Protein AF-A0A3M3A591-F1 (afdb_monomer)

Mean predicted aligned error: 10.1 Å

Solvent-accessible surface area (backbone atoms only — not comparable to full-atom values): 7336 Å² total; per-residue (Å²): 138,68,65,64,71,54,52,57,60,56,56,65,72,71,43,68,66,64,55,62,65,53,72,50,90,55,48,75,85,50,45,46,78,44,70,44,94,90,50,79,33,34,32,36,21,35,67,87,77,71,44,57,25,31,33,38,55,85,84,52,76,47,75,31,85,80,16,76,31,61,36,46,45,40,50,51,50,53,51,45,33,77,74,68,38,45,66,41,80,87,84,77,55,73,68,55,53,51,47,49,40,51,29,33,61,74,69,66,52,82,64,43,51,76,49,65,70,56,44,53,56,46,74,74,106

InterPro domains:
  IPR040677 Large polyvalent protein-associated domain 7 [PF18821] (32-122)

Secondary structure (DSSP, 8-state):
--SHHHHHHHHTTS-HHHHHHTTS---GGGEEEEE-SSSS-EEEEETTT--EEEEE-SS-EEE-GGG-SHHHHHHHHHHHHHHH-SEE---S-HHHHHHHHHHHHHHT---EESSHHHHHHHHT-

pLDDT: mean 78.48, std 14.73, range [45.12, 91.81]

Nearest PDB structures (foldseek):
  8uu6-assembly1_Q  TM=2.695E-01  e=4.586E-01  Listeria innocua
  3eaf-assembly1_A  TM=5.579E-01  e=4.705E+00  Aeropyrum pernix
  8h50-assembly2_C-2  TM=5.877E-01  e=4.705E+00  unclassified
  6vlc-assembly2_D  TM=4.616E-01  e=3.683E+00  Neisseria meningitidis Z2491

Radius of gyration: 16.04 Å; Cα contacts (8 Å, |Δi|>4): 155; chains: 1; bounding box: 45×29×40 Å

Structure (mmCIF, N/CA/C/O backbone):
data_AF-A0A3M3A591-F1
#
_entry.id   AF-A0A3M3A591-F1
#
loop_
_atom_site.group_PDB
_atom_site.id
_atom_site.type_symbol
_atom_site.label_atom_id
_atom_site.label_alt_id
_atom_site.label_comp_id
_atom_site.label_asym_id
_atom_site.label_entity_id
_atom_site.label_seq_id
_atom_site.pdbx_PDB_ins_code
_atom_site.Cartn_x
_atom_site.Cartn_y
_atom_site.Cartn_z
_atom_site.occupancy
_atom_site.B_iso_or_equiv
_atom_site.auth_seq_id
_atom_site.auth_comp_id
_atom_site.auth_asym_id
_atom_site.auth_atom_id
_atom_site.pdbx_PDB_model_num
ATOM 1 N N . ASP A 1 1 ? 25.524 14.867 -28.041 1.00 56.28 1 ASP A N 1
ATOM 2 C CA . ASP A 1 1 ? 24.495 13.791 -27.981 1.00 56.28 1 ASP A CA 1
ATOM 3 C C . ASP A 1 1 ? 24.430 12.917 -26.709 1.00 56.28 1 ASP A C 1
ATOM 5 O O . ASP A 1 1 ? 24.288 11.696 -26.797 1.00 56.28 1 ASP A O 1
ATOM 9 N N . ARG A 1 2 ? 24.436 13.486 -25.489 1.00 50.12 2 ARG A N 1
ATOM 10 C CA . ARG A 1 2 ? 24.084 12.733 -24.250 1.00 50.12 2 ARG A CA 1
ATOM 11 C C . ARG A 1 2 ? 22.778 13.182 -23.596 1.00 50.12 2 ARG A C 1
ATOM 13 O O . ARG A 1 2 ? 22.132 12.377 -22.938 1.00 50.12 2 ARG A O 1
ATOM 20 N N . VAL A 1 3 ? 22.364 14.425 -23.830 1.00 55.72 3 VAL A N 1
ATOM 21 C CA . VAL A 1 3 ? 21.197 15.032 -23.169 1.00 55.72 3 VAL A CA 1
ATOM 22 C C . VAL A 1 3 ? 19.870 14.535 -23.768 1.00 55.72 3 VAL A C 1
ATOM 24 O O . VAL A 1 3 ? 18.941 14.243 -23.021 1.00 55.72 3 VAL A O 1
ATOM 27 N N . LYS A 1 4 ? 19.809 14.294 -25.090 1.00 49.47 4 LYS A N 1
ATOM 28 C CA . LYS A 1 4 ? 18.614 13.743 -25.768 1.00 49.47 4 LYS A CA 1
ATOM 29 C C . LYS A 1 4 ? 18.169 12.379 -25.214 1.00 49.47 4 LYS A C 1
ATOM 31 O O . LYS A 1 4 ? 16.992 12.183 -24.953 1.00 49.47 4 LYS A O 1
ATOM 36 N N . ARG A 1 5 ? 19.109 11.474 -24.904 1.00 54.91 5 ARG A N 1
ATOM 37 C CA . ARG A 1 5 ? 18.797 10.135 -24.351 1.00 54.91 5 ARG A CA 1
ATOM 38 C C . ARG A 1 5 ? 18.257 10.147 -22.917 1.00 54.91 5 ARG A C 1
ATOM 40 O O . ARG A 1 5 ? 17.661 9.161 -22.484 1.00 54.91 5 ARG A O 1
ATOM 47 N N . VAL A 1 6 ? 18.509 11.211 -22.156 1.00 55.12 6 VAL A N 1
ATOM 48 C CA . VAL A 1 6 ? 17.947 11.363 -20.805 1.00 55.12 6 VAL A CA 1
ATOM 49 C C . VAL A 1 6 ? 16.527 11.918 -20.906 1.00 55.12 6 VAL A C 1
ATOM 51 O O . VAL A 1 6 ? 15.630 11.384 -20.261 1.00 55.12 6 VAL A O 1
ATOM 54 N N . LEU A 1 7 ? 16.307 12.897 -21.788 1.00 51.53 7 LEU A N 1
ATOM 55 C CA . LEU A 1 7 ? 14.988 13.479 -22.052 1.00 51.53 7 LEU A CA 1
ATOM 56 C C . LEU A 1 7 ? 14.002 12.462 -22.652 1.00 51.53 7 LEU A C 1
ATOM 58 O O . LEU A 1 7 ? 12.873 12.376 -22.175 1.00 51.53 7 LEU A O 1
ATOM 62 N N . ASP A 1 8 ? 14.439 11.599 -23.574 1.00 51.19 8 ASP A N 1
ATOM 63 C CA . ASP A 1 8 ? 13.584 10.539 -24.141 1.00 51.19 8 ASP A CA 1
ATOM 64 C C . ASP A 1 8 ? 13.134 9.499 -23.099 1.00 51.19 8 ASP A C 1
ATOM 66 O O . ASP A 1 8 ? 12.055 8.910 -23.213 1.00 51.19 8 ASP A O 1
ATOM 70 N N . ARG A 1 9 ? 13.931 9.277 -22.041 1.00 49.97 9 ARG A N 1
ATOM 71 C CA . ARG A 1 9 ? 13.554 8.380 -20.934 1.00 49.97 9 ARG A CA 1
ATOM 72 C C . ARG A 1 9 ? 12.518 9.001 -19.998 1.00 49.97 9 ARG A C 1
ATOM 74 O O . ARG A 1 9 ? 11.712 8.263 -19.437 1.00 49.97 9 ARG A O 1
ATOM 81 N N . PHE A 1 10 ? 12.521 10.325 -19.857 1.00 47.56 10 PHE A N 1
ATOM 82 C CA . PHE A 1 10 ? 11.504 11.057 -19.101 1.00 47.56 10 PHE A CA 1
ATOM 83 C C . PHE A 1 10 ? 10.209 11.250 -19.903 1.00 47.56 10 PHE A C 1
ATOM 85 O O . PHE A 1 10 ? 9.126 11.153 -19.334 1.00 47.56 10 PHE A O 1
ATOM 92 N N . ALA A 1 11 ? 10.289 11.431 -21.224 1.00 45.69 11 ALA A N 1
ATOM 93 C CA . ALA A 1 11 ? 9.107 11.562 -22.080 1.00 45.69 11 ALA A CA 1
ATOM 94 C C . ALA A 1 11 ? 8.266 10.269 -22.128 1.00 45.69 11 ALA A C 1
ATOM 96 O O . ALA A 1 11 ? 7.042 10.324 -22.053 1.00 45.69 11 ALA A O 1
ATOM 97 N N . LYS A 1 12 ? 8.904 9.088 -22.109 1.00 45.12 12 LYS A N 1
ATOM 98 C CA . LYS A 1 12 ? 8.209 7.786 -21.992 1.00 45.12 12 LYS A CA 1
ATOM 99 C C . LYS A 1 12 ? 7.568 7.518 -20.622 1.00 45.12 12 LYS A C 1
ATOM 101 O O . LYS A 1 12 ? 6.879 6.514 -20.450 1.00 45.12 12 LYS A O 1
ATOM 106 N N . GLN A 1 13 ? 7.796 8.376 -19.625 1.00 47.09 13 GLN A N 1
ATOM 107 C CA . GLN A 1 13 ? 7.152 8.262 -18.313 1.00 47.09 13 GLN A CA 1
ATOM 108 C C . GLN A 1 13 ? 5.736 8.856 -18.287 1.00 47.09 13 GLN A C 1
ATOM 110 O O . GLN A 1 13 ? 4.984 8.570 -17.355 1.00 47.09 13 GLN A O 1
ATOM 115 N N . ILE A 1 14 ? 5.358 9.626 -19.311 1.00 49.75 14 ILE A N 1
ATOM 116 C CA . ILE A 1 14 ? 4.041 10.255 -19.455 1.00 49.75 14 ILE A CA 1
ATOM 117 C C . ILE A 1 14 ? 3.395 9.731 -20.742 1.00 49.75 14 ILE A C 1
ATOM 119 O O . ILE A 1 14 ? 3.008 10.486 -21.623 1.00 49.75 14 ILE A O 1
ATOM 123 N N . ASP A 1 15 ? 3.338 8.408 -20.876 1.00 45.25 15 ASP A N 1
ATOM 124 C CA . ASP A 1 15 ? 2.611 7.774 -21.971 1.00 45.25 15 ASP A CA 1
ATOM 125 C C . ASP A 1 15 ? 1.147 7.534 -21.534 1.00 45.25 15 ASP A C 1
ATOM 127 O O . ASP A 1 15 ? 0.919 6.777 -20.575 1.00 45.25 15 ASP A O 1
ATOM 131 N N . PRO A 1 16 ? 0.151 8.196 -22.156 1.00 49.59 16 PRO A N 1
ATOM 132 C CA . PRO A 1 16 ? -1.266 8.020 -21.836 1.00 49.59 16 PRO A CA 1
ATOM 133 C C . PRO A 1 16 ? -1.788 6.626 -22.216 1.00 49.59 16 PRO A C 1
ATOM 135 O O . PRO A 1 16 ? -2.727 6.147 -21.584 1.00 49.59 16 PRO A O 1
ATOM 138 N N . VAL A 1 17 ? -1.139 5.916 -23.148 1.00 48.09 17 VAL A N 1
ATOM 139 C CA . VAL A 1 17 ? -1.471 4.512 -23.464 1.00 48.09 17 VAL A CA 1
ATOM 140 C C . VAL A 1 17 ? -1.137 3.607 -22.281 1.00 48.09 17 VAL A C 1
ATOM 142 O O . VAL A 1 17 ? -1.945 2.783 -21.860 1.00 48.09 17 VAL A O 1
ATOM 145 N N . ALA A 1 18 ? 0.005 3.849 -21.634 1.00 49.16 18 ALA A N 1
ATOM 146 C CA . ALA A 1 18 ? 0.347 3.141 -20.411 1.00 49.16 18 ALA A CA 1
ATOM 147 C C . ALA A 1 18 ? -0.610 3.487 -19.254 1.00 49.16 18 ALA A C 1
ATOM 149 O O . ALA A 1 18 ? -0.661 2.734 -18.291 1.00 49.16 18 ALA A O 1
ATOM 150 N N . ALA A 1 19 ? -1.348 4.604 -19.305 1.00 46.38 19 ALA A N 1
ATOM 151 C CA . ALA A 1 19 ? -2.384 4.929 -18.323 1.00 46.38 19 ALA A CA 1
ATOM 152 C C . ALA A 1 19 ? -3.701 4.180 -18.566 1.00 46.38 19 ALA A C 1
ATOM 154 O O . ALA A 1 19 ? -4.353 3.826 -17.588 1.00 46.38 19 ALA A O 1
ATOM 155 N N . SER A 1 20 ? -4.067 3.886 -19.819 1.00 48.03 20 SER A N 1
ATOM 156 C CA . SER A 1 20 ? -5.262 3.079 -20.104 1.00 48.03 20 SER A CA 1
ATOM 157 C C . SER A 1 20 ? -5.020 1.579 -19.895 1.00 48.03 20 SER A C 1
ATOM 159 O O . SER A 1 20 ? -5.900 0.891 -19.389 1.00 48.03 20 SER A O 1
ATOM 161 N N . GLU A 1 21 ? -3.805 1.070 -20.144 1.00 48.53 21 GLU A N 1
ATOM 162 C CA . GLU A 1 21 ? -3.446 -0.320 -19.803 1.00 48.53 21 GLU A CA 1
ATOM 163 C C . GLU A 1 21 ? -3.373 -0.579 -18.288 1.00 48.53 21 GLU A C 1
ATOM 165 O O . GLU A 1 21 ? -3.524 -1.713 -17.837 1.00 48.53 21 GLU A O 1
ATOM 170 N N . ARG A 1 22 ? -3.172 0.476 -17.490 1.00 52.19 22 ARG A N 1
ATOM 171 C CA . ARG A 1 22 ? -3.082 0.440 -16.018 1.00 52.19 22 ARG A CA 1
ATOM 172 C C . ARG A 1 22 ? -4.416 0.148 -15.318 1.00 52.19 22 ARG A C 1
ATOM 174 O O . ARG A 1 22 ? -4.396 -0.239 -14.152 1.00 52.19 22 ARG A O 1
ATOM 181 N N . ALA A 1 23 ? -5.545 0.340 -16.001 1.00 51.22 23 ALA A N 1
ATOM 182 C CA . ALA A 1 23 ? -6.894 0.116 -15.472 1.00 51.22 23 ALA A CA 1
ATOM 183 C C . ALA A 1 23 ? -7.446 -1.291 -15.777 1.00 51.22 23 ALA A C 1
ATOM 185 O O . ALA A 1 23 ? -8.649 -1.513 -15.686 1.00 51.22 23 ALA A O 1
ATOM 186 N 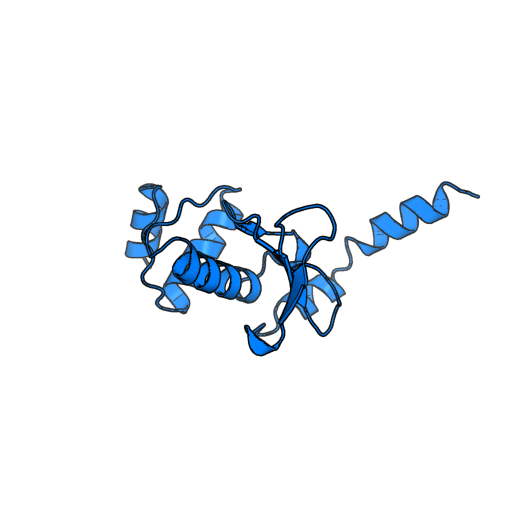N . ARG A 1 24 ? -6.587 -2.242 -16.168 1.00 61.38 24 ARG A N 1
ATOM 187 C CA . ARG A 1 24 ? -6.965 -3.661 -16.218 1.00 61.38 24 ARG A CA 1
ATOM 188 C C . ARG A 1 24 ? -7.186 -4.175 -14.789 1.00 61.38 24 ARG A C 1
ATOM 190 O O . ARG A 1 24 ? -6.527 -3.699 -13.862 1.00 61.38 24 ARG A O 1
ATOM 197 N N 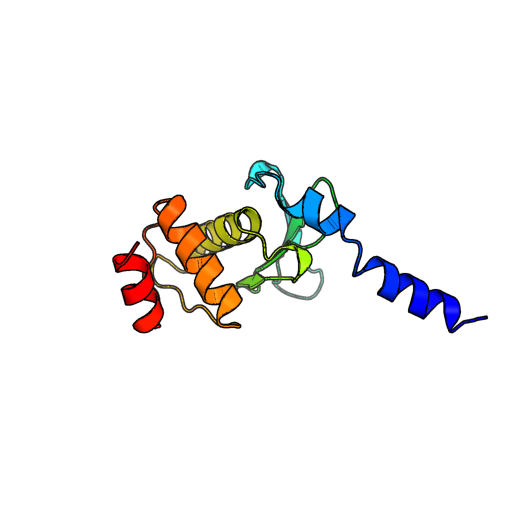. ASP A 1 25 ? -8.076 -5.152 -14.624 1.00 61.84 25 ASP A N 1
ATOM 198 C CA . ASP A 1 25 ? -8.320 -5.854 -13.357 1.00 61.84 25 ASP A CA 1
ATOM 199 C C . ASP A 1 25 ? -7.058 -6.628 -12.927 1.00 61.84 25 ASP A C 1
ATOM 201 O O . ASP A 1 25 ? -6.908 -7.819 -13.188 1.00 61.84 25 ASP A O 1
ATOM 205 N N . LEU A 1 26 ? -6.094 -5.928 -12.321 1.00 65.75 26 LEU A N 1
ATOM 206 C CA . LEU A 1 26 ? -4.872 -6.518 -11.777 1.00 65.75 26 LEU A CA 1
ATOM 207 C C . LEU A 1 26 ? -5.223 -7.340 -10.537 1.00 65.75 26 LEU A C 1
ATOM 209 O O . LEU A 1 26 ? -5.679 -6.802 -9.528 1.00 65.75 26 LEU A O 1
ATOM 213 N N . SER A 1 27 ? -4.959 -8.643 -10.595 1.00 67.19 27 SER A N 1
ATOM 214 C CA . SER A 1 27 ? -5.130 -9.546 -9.460 1.00 67.19 27 SER A CA 1
ATOM 215 C C . SER A 1 27 ? -3.781 -9.926 -8.846 1.00 67.19 27 SER A C 1
ATOM 217 O O . SER A 1 27 ? -2.729 -9.817 -9.477 1.00 67.19 27 SER A O 1
ATOM 219 N N . ALA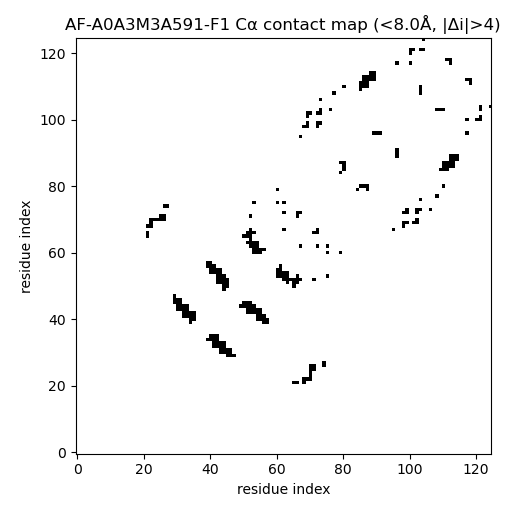 A 1 28 ? -3.790 -10.459 -7.620 1.00 67.69 28 ALA A N 1
ATOM 220 C CA . ALA A 1 28 ? -2.577 -10.970 -6.976 1.00 67.69 28 ALA A CA 1
ATOM 221 C C . ALA A 1 28 ? -1.851 -12.053 -7.808 1.00 67.69 28 ALA A C 1
ATOM 223 O O . ALA A 1 28 ? -0.639 -12.217 -7.683 1.00 67.69 28 ALA A O 1
ATOM 224 N N . LYS A 1 29 ? -2.565 -12.766 -8.694 1.00 75.69 29 LYS A N 1
ATOM 225 C CA . LYS A 1 29 ? -1.991 -13.792 -9.583 1.00 75.69 29 LYS A CA 1
ATOM 226 C C . LYS A 1 29 ? -1.130 -13.196 -10.695 1.00 75.69 29 LYS A C 1
ATOM 228 O O . LYS A 1 29 ? -0.236 -13.883 -11.194 1.00 75.69 29 LYS A O 1
ATOM 233 N N . ASP A 1 30 ? -1.363 -11.938 -11.049 1.00 80.12 30 ASP A N 1
ATOM 234 C CA . ASP A 1 30 ? -0.639 -11.216 -12.100 1.00 80.12 30 ASP A CA 1
ATOM 235 C C . ASP A 1 30 ? 0.626 -10.542 -11.570 1.00 80.12 30 ASP A C 1
ATOM 237 O O . ASP A 1 30 ? 1.394 -9.949 -12.325 1.00 80.12 30 ASP A O 1
ATOM 241 N N . LEU A 1 31 ? 0.881 -10.674 -10.268 1.00 83.88 31 LEU A N 1
ATOM 242 C CA . LEU A 1 31 ? 2.042 -10.112 -9.608 1.00 83.88 31 LEU A CA 1
ATOM 243 C C . LEU A 1 31 ? 3.072 -11.191 -9.307 1.00 83.88 31 LEU A C 1
ATOM 245 O O . LEU A 1 31 ? 2.755 -12.358 -9.063 1.00 83.88 31 LEU A O 1
ATOM 249 N N . TYR A 1 32 ? 4.333 -10.789 -9.306 1.00 88.06 32 TYR A N 1
ATOM 250 C CA . TYR A 1 32 ? 5.416 -11.597 -8.778 1.00 88.06 32 TYR A CA 1
ATOM 251 C C . TYR A 1 32 ? 6.301 -10.754 -7.864 1.00 88.06 32 TYR A C 1
ATOM 253 O O . TYR A 1 32 ? 6.353 -9.524 -7.960 1.00 88.06 32 TYR A O 1
ATOM 261 N N . THR A 1 33 ? 6.978 -11.423 -6.936 1.00 89.69 33 THR A N 1
ATOM 262 C CA . THR A 1 33 ? 7.811 -10.757 -5.941 1.00 89.69 33 THR A CA 1
ATOM 263 C C . THR A 1 33 ? 9.281 -10.832 -6.319 1.00 89.69 33 THR A C 1
ATOM 265 O O . THR A 1 33 ? 9.785 -11.852 -6.790 1.00 89.69 33 THR A O 1
ATOM 268 N N . ARG A 1 34 ? 10.006 -9.739 -6.083 1.00 90.88 34 ARG A N 1
ATOM 269 C CA . ARG A 1 34 ? 11.463 -9.696 -6.189 1.00 90.88 34 ARG A CA 1
ATOM 270 C C . ARG A 1 34 ? 12.050 -9.104 -4.921 1.00 90.88 34 ARG A C 1
ATOM 272 O O . ARG A 1 34 ? 11.863 -7.922 -4.635 1.00 90.88 34 ARG A O 1
ATOM 279 N N . LYS A 1 35 ? 12.799 -9.913 -4.174 1.00 88.69 35 LYS A N 1
ATOM 280 C CA . LYS A 1 35 ? 13.527 -9.439 -2.996 1.00 88.69 35 LYS A CA 1
ATOM 281 C C . LYS A 1 35 ? 14.737 -8.606 -3.425 1.00 88.69 35 LYS A C 1
ATOM 283 O O . LYS A 1 35 ? 15.474 -8.980 -4.340 1.00 88.69 35 LYS A O 1
ATOM 288 N N . ALA A 1 36 ? 14.939 -7.465 -2.778 1.00 87.31 36 ALA A N 1
ATOM 289 C CA . ALA A 1 36 ? 16.143 -6.668 -2.948 1.00 87.31 36 ALA A CA 1
ATOM 290 C C . ALA A 1 36 ? 17.368 -7.427 -2.411 1.00 87.31 36 ALA A C 1
ATOM 292 O O . ALA A 1 36 ? 17.302 -8.101 -1.388 1.00 87.31 36 ALA A O 1
ATOM 293 N N . LYS A 1 37 ? 18.513 -7.309 -3.095 1.00 80.94 37 LYS A N 1
ATOM 294 C CA . LYS A 1 37 ? 19.748 -8.017 -2.706 1.00 80.94 37 LYS A CA 1
ATOM 295 C C . LYS A 1 37 ? 20.368 -7.492 -1.407 1.00 80.94 37 LYS A C 1
ATOM 297 O O . LYS A 1 37 ? 21.029 -8.246 -0.707 1.00 80.94 37 LYS A O 1
ATOM 302 N N . PHE A 1 38 ? 20.160 -6.212 -1.105 1.00 82.31 38 PHE A N 1
ATOM 303 C CA . PHE A 1 38 ? 20.835 -5.503 -0.012 1.00 82.31 38 PHE A CA 1
ATOM 304 C C . PHE A 1 38 ? 19.872 -4.950 1.046 1.00 82.31 38 PHE A C 1
ATOM 306 O O . PHE A 1 38 ? 20.290 -4.228 1.943 1.00 82.31 38 PHE A O 1
ATOM 313 N N . SER A 1 39 ? 18.577 -5.254 0.946 1.00 83.50 39 SER A N 1
ATOM 314 C CA . SER A 1 39 ? 17.582 -4.843 1.937 1.00 83.50 39 SER A CA 1
ATOM 315 C C . SER A 1 39 ? 16.500 -5.906 2.088 1.00 83.50 39 SER A C 1
ATOM 317 O O . SER A 1 39 ? 16.358 -6.793 1.248 1.00 83.50 39 SER A O 1
ATOM 319 N N . GLN A 1 40 ? 15.700 -5.808 3.150 1.00 84.25 40 GLN A N 1
ATOM 320 C CA . GLN A 1 40 ? 14.526 -6.671 3.326 1.00 84.25 40 GLN A CA 1
ATOM 321 C C . GLN A 1 40 ? 13.349 -6.265 2.427 1.00 84.25 40 GLN A C 1
ATOM 323 O O . GLN A 1 40 ? 12.257 -6.806 2.565 1.00 84.25 40 GLN A O 1
ATOM 328 N N . ASN A 1 41 ? 13.570 -5.343 1.486 1.00 91.19 41 ASN A N 1
ATOM 329 C CA . ASN A 1 41 ? 12.513 -4.837 0.633 1.00 91.19 41 ASN A CA 1
ATOM 330 C C . ASN A 1 41 ? 12.071 -5.906 -0.366 1.00 91.19 41 ASN A C 1
ATOM 332 O O . ASN A 1 41 ? 12.886 -6.476 -1.098 1.00 91.19 41 ASN A O 1
ATOM 336 N N . VAL A 1 42 ? 10.766 -6.119 -0.449 1.00 91.69 42 VAL A N 1
ATOM 337 C CA . VAL A 1 42 ? 10.125 -6.996 -1.421 1.00 91.69 42 VAL A CA 1
ATOM 338 C C . VAL A 1 42 ? 9.386 -6.127 -2.423 1.00 91.69 42 VAL A C 1
ATOM 340 O O . VAL A 1 42 ? 8.459 -5.396 -2.086 1.00 91.69 42 VAL A O 1
ATOM 343 N N . HIS A 1 43 ? 9.826 -6.178 -3.673 1.00 91.75 43 HIS A N 1
ATOM 344 C CA . HIS A 1 43 ? 9.176 -5.488 -4.775 1.00 91.75 43 HIS A CA 1
ATOM 345 C C . HIS A 1 43 ? 8.061 -6.369 -5.317 1.00 91.75 43 HIS A C 1
ATOM 347 O O . HIS A 1 43 ? 8.316 -7.527 -5.636 1.00 91.75 43 HIS A O 1
ATOM 353 N N . TYR A 1 44 ? 6.866 -5.812 -5.467 1.00 89.69 44 TYR A N 1
ATOM 354 C CA . TYR A 1 44 ? 5.746 -6.464 -6.134 1.00 89.69 44 TYR A CA 1
ATOM 355 C C . TYR A 1 44 ? 5.651 -5.886 -7.536 1.00 89.69 44 TYR A C 1
ATOM 357 O O . TYR A 1 44 ? 5.441 -4.680 -7.708 1.00 89.69 44 TYR A O 1
ATOM 365 N N . LEU A 1 45 ? 5.910 -6.729 -8.530 1.00 89.88 45 LEU A N 1
ATOM 366 C CA . LEU A 1 45 ? 5.972 -6.346 -9.931 1.00 89.88 45 LEU A CA 1
ATOM 367 C C . LEU A 1 45 ? 4.829 -6.985 -10.698 1.00 89.88 45 LEU A C 1
ATOM 369 O O . LEU A 1 45 ? 4.467 -8.130 -10.443 1.00 89.88 45 LEU A O 1
ATOM 373 N N . ASP A 1 46 ? 4.303 -6.236 -11.654 1.00 86.00 46 ASP A N 1
ATOM 374 C CA . ASP A 1 46 ? 3.385 -6.759 -12.655 1.00 86.00 46 ASP 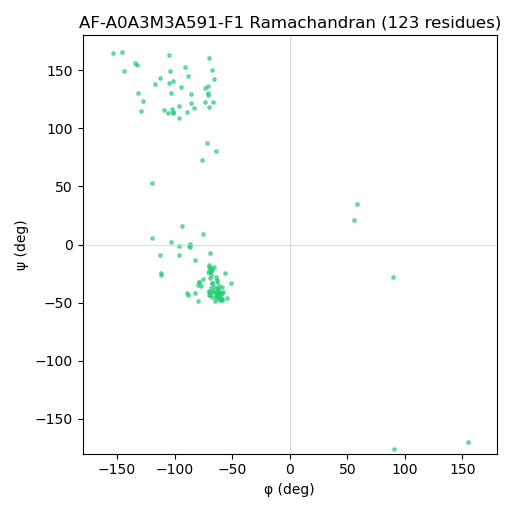A CA 1
ATOM 375 C C . ASP A 1 46 ? 4.136 -7.672 -13.634 1.00 86.00 46 ASP A C 1
ATOM 377 O O . ASP A 1 46 ? 5.164 -7.285 -14.194 1.00 86.00 46 ASP A O 1
ATOM 381 N N . LYS A 1 47 ? 3.618 -8.887 -13.838 1.00 85.06 47 LYS A N 1
ATOM 382 C CA . LYS A 1 47 ? 4.172 -9.884 -14.761 1.00 85.06 47 LYS A CA 1
ATOM 383 C C . LYS A 1 47 ? 4.150 -9.423 -16.216 1.00 85.06 47 LYS A C 1
ATOM 385 O O . LYS A 1 47 ? 5.011 -9.852 -16.977 1.00 85.06 47 LYS A O 1
ATOM 390 N N . GLN A 1 48 ? 3.187 -8.589 -16.616 1.00 81.12 48 GLN A N 1
ATOM 391 C CA . GLN A 1 48 ? 3.079 -8.140 -18.006 1.00 81.12 48 GLN A CA 1
ATOM 392 C C . GLN A 1 48 ? 4.073 -7.023 -18.314 1.00 81.12 48 GLN A C 1
ATOM 394 O O . GLN A 1 48 ? 4.780 -7.069 -19.317 1.00 81.12 48 GLN A O 1
ATOM 399 N N . THR A 1 49 ? 4.120 -6.003 -17.456 1.00 81.56 49 THR A N 1
ATOM 400 C CA . THR A 1 49 ? 4.915 -4.797 -17.725 1.00 81.56 49 THR A CA 1
ATOM 401 C C . THR A 1 49 ? 6.298 -4.801 -17.080 1.00 81.56 49 THR A C 1
ATOM 403 O O . THR A 1 49 ? 7.087 -3.895 -17.353 1.00 81.56 49 THR A O 1
ATOM 406 N N . ASP A 1 50 ? 6.587 -5.773 -16.213 1.00 83.88 50 ASP A N 1
ATOM 407 C CA . ASP A 1 50 ? 7.795 -5.854 -15.382 1.00 83.88 50 ASP A CA 1
ATOM 408 C C . ASP A 1 50 ? 8.020 -4.615 -14.487 1.00 83.88 50 ASP A C 1
ATOM 410 O O . ASP A 1 50 ? 9.125 -4.308 -14.030 1.00 83.88 50 ASP A O 1
ATOM 414 N N . LYS A 1 51 ? 6.954 -3.845 -14.231 1.00 86.31 51 LYS A N 1
ATOM 415 C CA . LYS A 1 51 ? 7.013 -2.613 -13.436 1.00 86.31 51 LYS A CA 1
ATOM 416 C C . LYS A 1 51 ? 6.661 -2.903 -11.989 1.00 86.31 51 LYS A C 1
ATOM 418 O O . LYS A 1 51 ? 5.670 -3.558 -11.685 1.00 86.31 51 LYS A O 1
ATOM 423 N N . THR A 1 52 ? 7.442 -2.335 -11.073 1.00 87.56 52 THR A N 1
ATOM 424 C CA . THR A 1 52 ? 7.113 -2.360 -9.644 1.00 87.56 52 THR A CA 1
ATOM 425 C C . THR A 1 52 ? 5.854 -1.535 -9.383 1.00 87.56 52 THR A C 1
ATOM 427 O O . THR A 1 52 ? 5.833 -0.336 -9.671 1.00 87.56 52 THR A O 1
ATOM 430 N N . LEU A 1 53 ? 4.829 -2.154 -8.805 1.00 88.31 53 LEU A N 1
ATOM 431 C CA . LEU A 1 53 ? 3.600 -1.478 -8.391 1.00 88.31 53 LEU A CA 1
ATOM 432 C C . LEU A 1 53 ? 3.727 -0.930 -6.973 1.00 88.31 53 LEU A C 1
ATOM 434 O O . LEU A 1 53 ? 3.389 0.22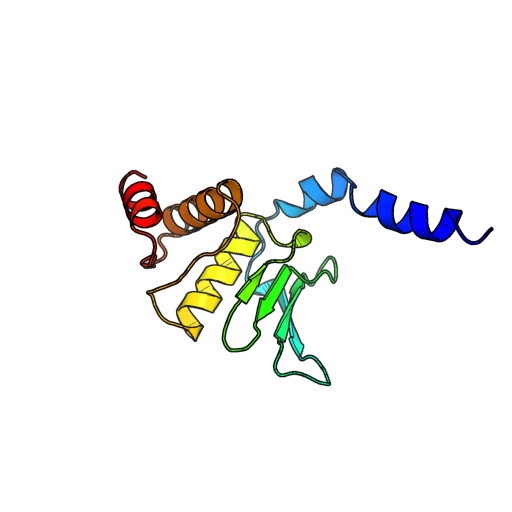4 -6.718 1.00 88.31 53 LEU A O 1
ATOM 438 N N . PHE A 1 54 ? 4.287 -1.727 -6.067 1.00 91.25 54 PHE A N 1
ATOM 439 C CA . PHE A 1 54 ? 4.556 -1.327 -4.692 1.00 91.25 54 PHE A CA 1
ATOM 440 C C . PHE A 1 54 ? 5.727 -2.114 -4.105 1.00 91.25 54 PHE A C 1
ATOM 442 O O . PHE A 1 54 ? 6.194 -3.106 -4.670 1.00 91.25 54 PHE A O 1
ATOM 449 N N . VAL A 1 55 ? 6.258 -1.616 -2.993 1.00 91.81 55 VAL A N 1
ATOM 450 C CA . VAL A 1 55 ? 7.389 -2.214 -2.282 1.00 91.81 55 VAL A CA 1
ATOM 451 C C . VAL A 1 55 ? 7.000 -2.405 -0.826 1.00 91.81 55 VAL A C 1
ATOM 453 O O . VAL A 1 55 ? 6.661 -1.432 -0.160 1.00 91.81 55 VAL A O 1
ATOM 456 N N . ASP A 1 56 ? 7.081 -3.635 -0.334 1.00 91.50 56 ASP A N 1
ATOM 457 C CA . ASP A 1 56 ? 7.007 -3.932 1.095 1.00 91.50 56 ASP A CA 1
ATOM 458 C C . ASP A 1 56 ? 8.406 -3.783 1.699 1.00 91.50 56 ASP A C 1
ATOM 460 O O . ASP A 1 56 ? 9.355 -4.421 1.250 1.00 91.50 56 ASP A O 1
ATOM 464 N N . THR A 1 57 ? 8.547 -2.914 2.692 1.00 88.88 57 THR A N 1
ATOM 465 C CA . THR A 1 57 ? 9.806 -2.679 3.422 1.00 88.88 57 THR A CA 1
ATOM 466 C C . THR A 1 57 ? 9.896 -3.486 4.719 1.00 88.88 57 THR A C 1
ATOM 468 O O . THR A 1 57 ? 10.894 -3.408 5.430 1.00 88.88 57 THR A O 1
ATOM 471 N N . GLY A 1 58 ? 8.856 -4.253 5.047 1.00 85.25 58 GLY A N 1
ATOM 472 C CA . GLY A 1 58 ? 8.681 -4.969 6.307 1.00 85.25 58 GLY A CA 1
ATOM 473 C C . GLY A 1 58 ? 7.970 -4.145 7.379 1.00 85.25 58 GLY A C 1
ATOM 474 O O . GLY A 1 58 ? 7.284 -4.718 8.215 1.00 85.25 58 GLY A O 1
ATOM 475 N N . THR A 1 59 ? 8.082 -2.815 7.339 1.00 87.94 59 THR A N 1
ATOM 476 C CA . THR A 1 59 ? 7.379 -1.900 8.259 1.00 87.94 59 THR A CA 1
ATOM 477 C C . THR A 1 59 ? 6.314 -1.065 7.560 1.00 87.94 59 THR A C 1
ATOM 479 O O . THR A 1 59 ? 5.356 -0.627 8.188 1.00 87.94 59 THR A O 1
ATOM 482 N N . THR A 1 60 ? 6.475 -0.828 6.257 1.00 89.94 60 THR A N 1
ATOM 483 C CA . THR A 1 60 ? 5.544 -0.047 5.441 1.00 89.94 60 THR A CA 1
ATOM 484 C C . THR A 1 60 ? 5.443 -0.619 4.032 1.00 89.94 60 THR A C 1
ATOM 486 O O . THR A 1 60 ? 6.426 -1.135 3.489 1.00 89.94 60 THR A O 1
ATOM 489 N N . ILE A 1 61 ? 4.275 -0.469 3.408 1.00 91.56 61 ILE A N 1
ATOM 490 C CA . ILE A 1 61 ? 4.081 -0.736 1.980 1.00 91.56 61 ILE A CA 1
ATOM 491 C C . ILE A 1 61 ? 4.049 0.602 1.244 1.00 91.56 61 ILE A C 1
ATOM 493 O O . ILE A 1 61 ? 3.185 1.444 1.472 1.00 91.56 61 ILE A O 1
ATOM 497 N N . SER A 1 62 ? 5.024 0.804 0.363 1.00 90.44 62 SER A N 1
ATOM 498 C CA . SER A 1 62 ? 5.180 2.024 -0.426 1.00 90.44 62 SER A CA 1
ATOM 499 C C . SER A 1 62 ? 4.669 1.817 -1.847 1.00 90.44 62 SER A C 1
ATOM 501 O O . SER A 1 62 ? 5.274 1.080 -2.630 1.00 90.44 62 SER A O 1
ATOM 503 N N . MET A 1 63 ? 3.586 2.507 -2.204 1.00 88.50 63 MET A N 1
ATOM 504 C CA . MET A 1 63 ? 3.047 2.509 -3.566 1.00 88.50 63 MET A CA 1
ATOM 505 C C . MET A 1 63 ? 3.958 3.288 -4.523 1.00 88.50 63 MET A C 1
ATOM 507 O O . MET A 1 63 ? 4.436 4.381 -4.215 1.00 88.50 63 MET A O 1
ATOM 511 N N . ARG A 1 64 ? 4.193 2.747 -5.722 1.00 86.62 64 ARG A N 1
ATOM 512 C CA . ARG A 1 64 ? 4.842 3.462 -6.832 1.00 86.62 64 ARG A CA 1
ATOM 513 C C . ARG A 1 64 ? 3.774 4.131 -7.686 1.00 86.62 64 ARG A C 1
ATOM 515 O O . ARG A 1 64 ? 2.685 3.596 -7.829 1.00 86.62 64 ARG A O 1
ATOM 522 N N . ARG A 1 65 ? 4.117 5.237 -8.358 1.00 78.50 65 ARG A N 1
ATOM 523 C CA . ARG A 1 65 ? 3.212 5.946 -9.290 1.00 78.50 65 ARG A CA 1
ATOM 524 C C . ARG A 1 65 ? 2.581 5.026 -10.343 1.00 78.50 65 ARG A C 1
ATOM 526 O O . ARG A 1 65 ? 1.450 5.238 -10.748 1.00 78.50 65 ARG A O 1
ATOM 533 N N . THR A 1 66 ? 3.313 4.000 -10.764 1.00 73.12 66 THR A N 1
ATOM 534 C CA . THR A 1 66 ? 2.869 2.960 -11.702 1.00 73.12 66 THR A CA 1
ATOM 535 C C . THR A 1 66 ? 1.788 2.039 -11.143 1.00 73.12 66 THR A C 1
ATOM 537 O O . THR A 1 66 ? 1.025 1.499 -11.931 1.00 73.12 66 THR A O 1
ATOM 540 N N . GLY A 1 67 ? 1.728 1.865 -9.822 1.00 71.25 67 GLY A N 1
ATOM 541 C CA . GLY A 1 67 ? 0.749 1.036 -9.122 1.00 71.25 67 GLY A CA 1
ATOM 542 C C . GLY A 1 67 ? -0.372 1.813 -8.436 1.00 71.25 67 GLY A C 1
ATOM 543 O O . GLY A 1 67 ? -1.198 1.184 -7.785 1.00 71.25 67 GLY A O 1
ATOM 544 N N . ILE A 1 68 ? -0.423 3.150 -8.554 1.00 79.31 68 ILE A N 1
ATOM 545 C CA . ILE A 1 68 ? -1.553 3.960 -8.060 1.00 79.31 68 ILE A CA 1
ATOM 546 C C . ILE A 1 68 ? -2.723 3.795 -9.037 1.00 79.31 68 ILE A C 1
ATOM 548 O O . ILE A 1 68 ? -3.020 4.661 -9.855 1.00 79.31 68 ILE A O 1
ATOM 552 N N . THR A 1 69 ? -3.331 2.620 -8.983 1.00 80.00 69 THR A N 1
ATOM 553 C CA . THR A 1 69 ? -4.536 2.220 -9.706 1.00 80.00 69 THR A CA 1
ATOM 554 C C . THR A 1 69 ? -5.444 1.519 -8.706 1.00 80.00 69 THR A C 1
ATOM 556 O O . THR A 1 69 ? -4.965 1.016 -7.691 1.00 80.00 69 THR A O 1
ATOM 559 N N . GLU A 1 70 ? -6.748 1.482 -8.959 1.00 78.69 70 GLU A N 1
ATOM 560 C CA . GLU A 1 70 ? -7.708 0.852 -8.044 1.00 78.69 70 GLU A CA 1
ATOM 561 C C . GLU A 1 70 ? -7.328 -0.606 -7.733 1.00 78.69 70 GLU A C 1
ATOM 563 O O . GLU A 1 70 ? -7.251 -1.007 -6.570 1.00 78.69 70 GLU A O 1
ATOM 568 N N . ALA A 1 71 ? -6.980 -1.373 -8.766 1.00 78.31 71 ALA A N 1
ATOM 569 C CA . ALA A 1 71 ? -6.563 -2.761 -8.635 1.00 78.31 71 ALA A CA 1
ATOM 570 C C . ALA A 1 71 ? -5.214 -2.907 -7.901 1.00 78.31 71 ALA A C 1
ATOM 572 O O . ALA A 1 71 ? -5.096 -3.691 -6.959 1.00 78.31 71 ALA A O 1
ATOM 573 N N . GLY A 1 72 ? -4.211 -2.090 -8.249 1.00 83.06 72 GLY A N 1
ATOM 574 C CA . GLY A 1 72 ? -2.908 -2.104 -7.573 1.00 83.06 72 GLY A CA 1
ATOM 575 C C . GLY A 1 72 ? -3.003 -1.739 -6.089 1.00 83.06 72 GLY A C 1
ATOM 576 O O . GLY A 1 72 ? -2.342 -2.356 -5.253 1.00 83.06 72 GLY A O 1
ATOM 577 N N . VAL A 1 73 ? -3.865 -0.777 -5.753 1.00 87.06 73 VAL A N 1
ATOM 578 C CA . VAL A 1 73 ? -4.141 -0.365 -4.372 1.00 87.06 73 VAL A CA 1
ATOM 579 C C . VAL A 1 73 ? -4.904 -1.446 -3.616 1.00 87.06 73 VAL A C 1
ATOM 581 O O . VAL A 1 73 ? -4.544 -1.742 -2.482 1.00 87.06 73 VAL A O 1
ATOM 584 N N . SER A 1 74 ? -5.885 -2.097 -4.241 1.00 84.88 74 SER A N 1
ATOM 585 C CA . SER A 1 74 ? -6.635 -3.201 -3.627 1.00 84.88 74 SER A CA 1
ATOM 586 C C . SER A 1 74 ? -5.714 -4.349 -3.212 1.00 84.88 74 SER A C 1
ATOM 588 O O . SER A 1 74 ? -5.768 -4.803 -2.069 1.00 84.88 74 SER A O 1
ATOM 590 N N . VAL A 1 75 ? -4.808 -4.771 -4.101 1.00 86.56 75 VAL A N 1
ATOM 591 C CA . VAL A 1 75 ? -3.851 -5.842 -3.786 1.00 86.56 75 VAL A CA 1
ATOM 592 C C . VAL A 1 75 ? -2.860 -5.409 -2.702 1.00 86.56 75 VAL A C 1
ATOM 594 O O . VAL A 1 75 ? -2.560 -6.178 -1.789 1.00 86.56 75 VAL A O 1
ATOM 597 N N . ALA A 1 76 ? -2.382 -4.164 -2.752 1.00 88.38 76 ALA A N 1
ATOM 598 C CA . ALA A 1 76 ? -1.504 -3.633 -1.714 1.00 88.38 76 ALA A CA 1
ATOM 599 C C . ALA A 1 76 ? -2.192 -3.570 -0.340 1.00 88.38 76 ALA A C 1
ATOM 601 O O . ALA A 1 76 ? -1.552 -3.855 0.669 1.00 88.38 76 ALA A O 1
ATOM 602 N N . LEU A 1 77 ? -3.485 -3.232 -0.288 1.00 88.94 77 LEU A N 1
ATOM 603 C CA . LEU A 1 77 ? -4.279 -3.192 0.943 1.00 88.94 77 LEU A CA 1
ATOM 604 C C . LEU A 1 77 ? -4.559 -4.587 1.501 1.00 88.94 77 LEU A C 1
ATOM 606 O O . LEU A 1 77 ? -4.469 -4.776 2.711 1.00 88.94 77 LEU A O 1
ATOM 610 N N . GLN A 1 78 ? -4.853 -5.566 0.642 1.00 87.56 78 GLN A N 1
ATOM 611 C CA . GLN A 1 78 ? -4.984 -6.968 1.054 1.00 87.56 78 GLN A CA 1
ATOM 612 C C . GLN A 1 78 ? -3.687 -7.462 1.696 1.00 87.56 78 GLN A C 1
ATOM 614 O O . GLN A 1 78 ? -3.708 -7.967 2.816 1.00 87.56 78 GLN A O 1
ATOM 619 N N . LEU A 1 79 ? -2.548 -7.206 1.045 1.00 88.62 79 LEU A N 1
ATOM 620 C CA . LEU A 1 79 ? -1.246 -7.544 1.608 1.00 88.62 79 LEU A CA 1
ATOM 621 C C . LEU A 1 79 ? -0.980 -6.793 2.919 1.00 88.62 79 LEU A C 1
ATOM 623 O O . LEU A 1 79 ? -0.494 -7.383 3.881 1.00 88.62 79 LEU A O 1
ATOM 627 N N . ALA A 1 80 ? -1.288 -5.496 2.976 1.00 89.50 80 ALA A N 1
ATOM 628 C CA . ALA A 1 80 ? -1.118 -4.696 4.184 1.00 89.50 80 ALA A CA 1
ATOM 629 C C . ALA A 1 80 ? -1.933 -5.266 5.347 1.00 89.50 80 ALA A C 1
ATOM 631 O O . ALA A 1 80 ? -1.414 -5.365 6.454 1.00 89.50 80 ALA A O 1
ATOM 632 N N . ARG A 1 81 ? -3.169 -5.698 5.086 1.00 89.00 81 ARG A N 1
ATOM 633 C CA . ARG A 1 81 ? -4.030 -6.345 6.075 1.00 89.00 81 ARG A CA 1
ATOM 634 C C . ARG A 1 81 ? -3.449 -7.671 6.557 1.00 89.00 81 ARG A C 1
ATOM 636 O O . ARG A 1 81 ? -3.409 -7.908 7.759 1.00 89.00 81 ARG A O 1
ATOM 643 N N . GLU A 1 82 ? -2.977 -8.519 5.649 1.00 87.69 82 GLU A N 1
ATOM 644 C CA . GLU A 1 82 ? -2.355 -9.802 6.007 1.00 87.69 82 GLU A CA 1
ATOM 645 C C . GLU A 1 82 ? -1.065 -9.622 6.821 1.00 87.69 82 GLU A C 1
ATOM 647 O O . GLU A 1 82 ? -0.747 -10.442 7.679 1.00 87.69 82 GLU A O 1
ATOM 652 N N . ARG A 1 83 ? -0.317 -8.542 6.564 1.00 86.44 83 ARG A N 1
ATOM 653 C CA . ARG A 1 83 ? 0.992 -8.281 7.181 1.00 86.44 83 ARG A CA 1
ATOM 654 C C . ARG A 1 83 ? 0.911 -7.499 8.488 1.00 86.44 83 ARG A C 1
ATOM 656 O O . ARG A 1 83 ? 1.650 -7.808 9.417 1.00 86.44 83 ARG A O 1
ATOM 663 N N . PHE A 1 84 ? 0.060 -6.479 8.545 1.00 87.44 84 PHE A N 1
ATOM 664 C CA . PHE A 1 84 ? -0.024 -5.518 9.650 1.00 87.44 84 PHE A CA 1
ATOM 665 C C . PHE A 1 84 ? -1.336 -5.612 10.443 1.00 87.44 84 PHE A C 1
ATOM 667 O O . PHE A 1 84 ? -1.451 -4.998 11.501 1.00 87.44 84 PHE A O 1
ATOM 674 N N . GLY A 1 85 ? -2.312 -6.387 9.963 1.00 86.75 85 GLY A N 1
ATOM 675 C CA . GLY A 1 85 ? -3.648 -6.496 10.545 1.00 86.75 85 GLY A CA 1
ATOM 676 C C . GLY A 1 85 ? -4.644 -5.486 9.971 1.00 86.75 85 GLY A C 1
ATOM 677 O O . GLY A 1 85 ? -4.346 -4.723 9.055 1.00 86.75 85 GLY A O 1
ATOM 678 N N . SER A 1 86 ? -5.862 -5.479 10.516 1.00 85.75 86 SER A N 1
ATOM 679 C CA . SER A 1 86 ? -6.967 -4.661 9.995 1.00 85.75 86 SER A CA 1
ATOM 680 C C . SER A 1 86 ? -6.795 -3.155 10.222 1.00 85.75 86 SER A C 1
ATOM 682 O O . SER A 1 86 ? -7.464 -2.377 9.554 1.00 85.75 86 SER A O 1
ATOM 684 N N . THR A 1 87 ? -5.915 -2.709 11.126 1.00 89.44 87 THR A N 1
ATOM 685 C CA . THR A 1 87 ? -5.713 -1.277 11.405 1.00 89.44 87 THR A CA 1
ATOM 686 C C . THR A 1 87 ? -4.534 -0.726 10.613 1.00 89.44 87 THR A C 1
ATOM 688 O O . THR A 1 87 ? -3.380 -1.012 10.928 1.00 89.44 87 THR A O 1
ATOM 691 N N . LEU A 1 88 ? -4.809 0.107 9.608 1.00 88.38 88 LEU A N 1
ATOM 692 C CA . LEU A 1 88 ? -3.802 0.629 8.686 1.00 88.38 88 LEU A CA 1
ATOM 693 C C . LEU A 1 88 ? -3.669 2.153 8.778 1.00 88.38 88 LEU A C 1
ATOM 695 O O . LEU A 1 88 ? -4.647 2.897 8.826 1.00 88.38 88 LEU A O 1
ATOM 699 N N . THR A 1 89 ? -2.427 2.637 8.742 1.00 90.38 89 THR A N 1
ATOM 700 C CA . THR A 1 89 ? -2.136 4.068 8.579 1.00 90.38 89 THR A CA 1
ATOM 701 C C . THR A 1 89 ? -1.853 4.362 7.114 1.00 90.38 89 THR A C 1
ATOM 703 O O . THR A 1 89 ? -0.890 3.842 6.552 1.00 90.38 89 THR A O 1
ATOM 706 N N . ILE A 1 90 ? -2.669 5.219 6.497 1.00 90.00 90 ILE A N 1
ATOM 707 C CA . ILE A 1 90 ? -2.529 5.587 5.086 1.00 90.00 90 ILE A CA 1
ATOM 708 C C . ILE A 1 90 ? -1.955 6.997 4.977 1.00 90.00 90 ILE A C 1
ATOM 710 O O . ILE A 1 90 ? -2.604 7.988 5.314 1.00 90.00 90 ILE A O 1
ATOM 714 N N . ASN A 1 91 ? -0.734 7.078 4.456 1.00 88.62 91 ASN A N 1
ATOM 715 C CA . ASN A 1 91 ? -0.048 8.333 4.176 1.00 88.62 91 ASN A CA 1
ATOM 716 C C . ASN A 1 91 ? -0.064 8.614 2.671 1.00 88.62 91 ASN A C 1
ATOM 718 O O . ASN A 1 91 ? 0.137 7.707 1.865 1.00 88.62 91 ASN A O 1
ATOM 722 N N . GLY A 1 92 ? -0.282 9.871 2.282 1.00 83.44 92 GLY A N 1
ATOM 723 C CA . GLY A 1 92 ? -0.293 10.274 0.877 1.00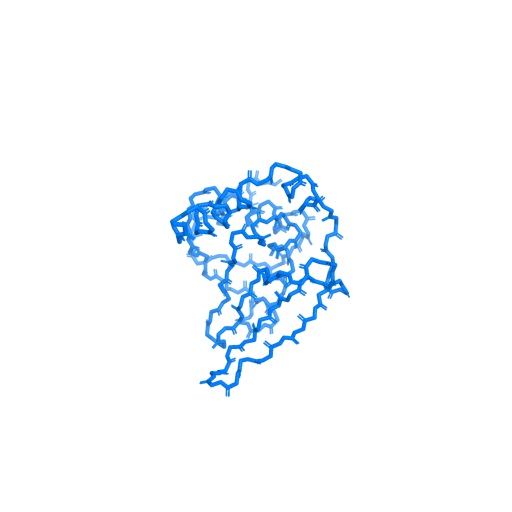 83.44 92 GLY A CA 1
ATOM 724 C C . GLY A 1 92 ? -1.129 11.521 0.611 1.00 83.44 92 GLY A C 1
ATOM 725 O O . GLY A 1 92 ? -1.569 12.207 1.535 1.00 83.44 92 GLY A O 1
ATOM 726 N N . THR A 1 93 ? -1.346 11.806 -0.673 1.00 87.19 93 THR A N 1
ATOM 727 C CA . THR A 1 93 ? -2.200 12.910 -1.126 1.00 87.19 93 THR A CA 1
ATOM 728 C C . THR A 1 93 ? -3.676 12.620 -0.843 1.00 87.19 93 THR A C 1
ATOM 730 O O . THR A 1 93 ? -4.080 11.468 -0.669 1.00 87.19 93 THR A O 1
ATOM 733 N N . ALA A 1 94 ? -4.510 13.663 -0.833 1.00 86.62 94 ALA A N 1
ATOM 734 C CA . ALA A 1 94 ? -5.955 13.507 -0.661 1.00 86.62 94 ALA A CA 1
ATOM 735 C C . ALA A 1 94 ? -6.583 12.620 -1.754 1.00 86.62 94 ALA A C 1
ATOM 737 O O . ALA A 1 94 ? -7.471 11.824 -1.464 1.00 86.62 94 ALA A O 1
ATOM 738 N N . GLU A 1 95 ? -6.087 12.711 -2.991 1.00 84.75 95 GLU A N 1
ATOM 739 C CA . GLU A 1 95 ? -6.506 11.853 -4.109 1.00 84.75 95 GLU A CA 1
ATOM 740 C C . GLU A 1 95 ? -6.196 10.379 -3.843 1.00 84.75 95 GLU A C 1
ATOM 742 O O . GLU A 1 95 ? -7.057 9.521 -4.021 1.00 84.75 95 GLU A O 1
ATOM 747 N N . PHE A 1 96 ? -4.992 10.085 -3.345 1.00 85.88 96 PHE A N 1
ATOM 748 C CA . PHE A 1 96 ? -4.604 8.722 -2.999 1.00 85.88 96 PHE A CA 1
ATOM 749 C C . PHE A 1 96 ? -5.466 8.161 -1.862 1.00 85.88 96 PHE A C 1
ATOM 751 O O . PHE A 1 96 ? -5.941 7.032 -1.954 1.00 85.88 96 PHE A O 1
ATOM 758 N N . LYS A 1 97 ? -5.727 8.961 -0.819 1.00 89.25 97 LYS A N 1
ATOM 759 C CA . LYS A 1 97 ? -6.614 8.566 0.285 1.00 89.25 97 LYS A CA 1
ATOM 760 C C . LYS A 1 97 ? -8.030 8.248 -0.204 1.00 89.25 97 LYS A C 1
ATOM 762 O O . LYS A 1 97 ? -8.593 7.246 0.222 1.00 89.25 97 LYS A O 1
ATOM 767 N N . LYS A 1 98 ? -8.589 9.055 -1.114 1.00 88.06 98 LYS A N 1
ATOM 768 C CA . LYS A 1 98 ? -9.901 8.784 -1.728 1.00 88.06 98 LYS A CA 1
ATOM 769 C C . LYS A 1 98 ? -9.907 7.459 -2.487 1.00 88.06 98 LYS A C 1
ATOM 771 O O . LYS A 1 98 ? -10.791 6.646 -2.250 1.00 88.06 98 LYS A O 1
ATOM 776 N N . LEU A 1 99 ? -8.896 7.220 -3.322 1.00 87.00 99 LEU A N 1
ATOM 777 C CA . LEU A 1 99 ? -8.777 5.982 -4.095 1.00 87.00 99 LEU A CA 1
ATOM 778 C C . LEU A 1 99 ? -8.656 4.752 -3.178 1.00 87.00 99 LEU A C 1
ATOM 780 O O . LEU A 1 99 ? -9.29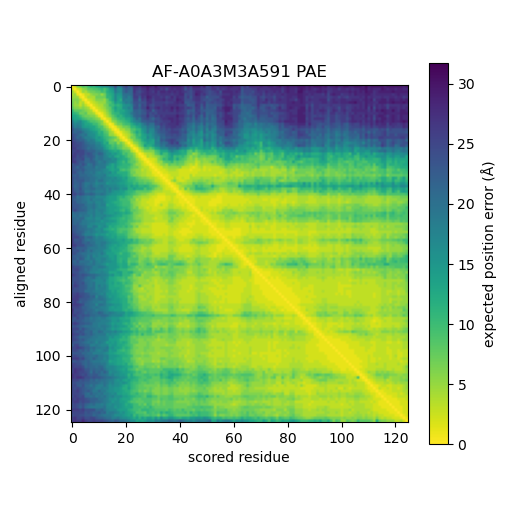2 3.733 -3.424 1.00 87.00 99 LEU A O 1
ATOM 784 N N . VAL A 1 100 ? -7.904 4.857 -2.078 1.00 88.69 100 VAL A N 1
ATOM 785 C CA . VAL A 1 100 ? -7.823 3.801 -1.054 1.00 88.69 100 VAL A CA 1
ATOM 786 C C . VAL A 1 100 ? -9.193 3.505 -0.441 1.00 88.69 100 VAL A C 1
ATOM 788 O O . VAL A 1 100 ? -9.560 2.341 -0.329 1.00 88.69 100 VAL A O 1
ATOM 791 N N . ILE A 1 101 ? -9.959 4.532 -0.073 1.00 88.19 101 ILE A N 1
ATOM 792 C CA . ILE A 1 101 ? -11.298 4.361 0.511 1.00 88.19 101 ILE A CA 1
ATOM 793 C C . ILE A 1 101 ? -12.244 3.692 -0.490 1.00 88.19 101 ILE A C 1
ATOM 795 O O . ILE A 1 101 ? -12.973 2.778 -0.121 1.00 88.19 101 ILE A O 1
ATOM 799 N N . GLU A 1 102 ? -12.196 4.101 -1.757 1.00 87.44 102 GLU A N 1
ATOM 800 C CA . GLU A 1 102 ? -12.999 3.502 -2.828 1.00 87.44 102 GLU A CA 1
ATOM 801 C C . GLU A 1 102 ? -12.649 2.031 -3.053 1.00 87.44 102 GLU A C 1
ATOM 803 O O . GLU A 1 102 ? -13.544 1.188 -3.112 1.00 87.44 102 GLU A O 1
ATOM 808 N N . ALA A 1 103 ? -11.356 1.706 -3.086 1.00 86.81 103 ALA A N 1
ATOM 809 C CA . ALA A 1 103 ? -10.885 0.333 -3.193 1.00 86.81 103 ALA A CA 1
ATOM 810 C C . ALA A 1 103 ? -11.323 -0.523 -1.989 1.00 86.81 103 ALA A C 1
ATOM 812 O O . ALA A 1 103 ? -11.751 -1.661 -2.176 1.00 86.81 103 ALA A O 1
ATOM 813 N N . VAL A 1 104 ? -11.255 0.003 -0.760 1.00 87.31 104 VAL A N 1
ATOM 814 C CA . VAL A 1 104 ? -11.714 -0.711 0.446 1.00 87.31 104 VAL A CA 1
ATOM 815 C C . VAL A 1 104 ? -13.222 -0.948 0.409 1.00 87.31 104 VAL A C 1
ATOM 817 O O . VAL A 1 104 ? -13.648 -2.084 0.609 1.00 87.31 104 VAL A O 1
ATOM 820 N N . ALA A 1 105 ? -14.011 0.088 0.108 1.00 86.88 105 ALA A N 1
ATOM 821 C CA . ALA A 1 105 ? -15.468 0.007 0.050 1.00 86.88 105 ALA A CA 1
ATOM 822 C C . ALA A 1 105 ? -15.93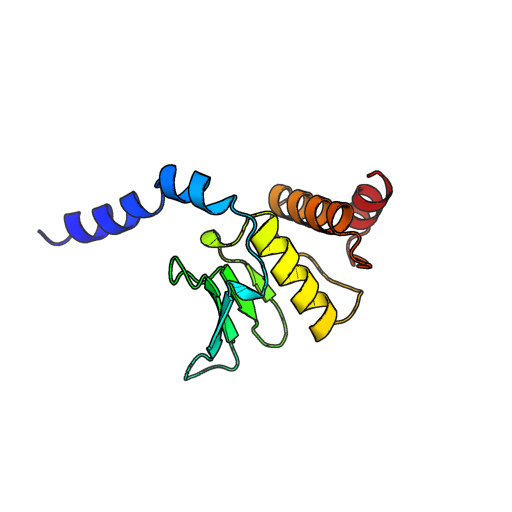9 -1.008 -1.001 1.00 86.88 105 ALA A C 1
ATOM 824 O O . ALA A 1 105 ? -16.757 -1.876 -0.708 1.00 86.88 105 ALA A O 1
ATOM 825 N N . LYS A 1 106 ? -15.375 -0.953 -2.213 1.00 84.31 106 LYS A N 1
ATOM 826 C CA . LYS A 1 106 ? -15.775 -1.830 -3.321 1.00 84.31 106 LYS A CA 1
ATOM 827 C C . LYS A 1 106 ? -15.399 -3.293 -3.095 1.00 84.31 106 LYS A C 1
ATOM 829 O O . LYS A 1 106 ? -16.160 -4.181 -3.463 1.00 84.31 106 LYS A O 1
ATOM 834 N N . ASN A 1 107 ? -14.235 -3.549 -2.499 1.00 79.06 107 ASN A N 1
ATOM 835 C CA . ASN A 1 107 ? -13.779 -4.910 -2.215 1.00 79.06 107 ASN A CA 1
ATOM 836 C C . ASN A 1 107 ? -14.285 -5.450 -0.865 1.00 79.06 107 ASN A C 1
ATOM 838 O O . ASN A 1 107 ? -13.962 -6.586 -0.520 1.00 79.06 107 ASN A O 1
ATOM 842 N N . GLY A 1 108 ? -15.032 -4.654 -0.088 1.00 80.50 108 GLY A N 1
ATOM 843 C CA . GLY A 1 108 ? -15.531 -5.048 1.232 1.00 80.50 108 GLY A CA 1
ATOM 844 C C . GLY A 1 108 ? -14.413 -5.424 2.208 1.00 80.50 108 GLY A C 1
ATOM 845 O O . GLY A 1 108 ? -14.558 -6.368 2.986 1.00 80.50 108 GLY A O 1
ATOM 846 N N . LEU A 1 109 ? -13.262 -4.748 2.129 1.00 81.06 109 LEU A N 1
ATOM 847 C CA . LEU A 1 109 ? -12.129 -5.059 2.998 1.00 81.06 109 LEU A CA 1
ATOM 848 C C . LEU A 1 109 ? -12.416 -4.546 4.412 1.00 81.06 109 LEU A C 1
ATOM 850 O O . LEU A 1 109 ? -12.611 -3.352 4.617 1.00 81.06 109 LEU A O 1
ATOM 854 N N . ASP A 1 110 ? -12.386 -5.442 5.396 1.00 84.00 110 ASP A N 1
ATOM 855 C CA . ASP A 1 110 ? -12.444 -5.068 6.811 1.00 84.00 110 ASP A CA 1
ATOM 856 C C . ASP A 1 110 ? -11.114 -4.424 7.232 1.00 84.00 110 ASP A C 1
ATOM 858 O O . ASP A 1 110 ? -10.156 -5.099 7.627 1.00 84.00 110 ASP A O 1
ATOM 862 N N . VAL A 1 111 ? -11.040 -3.108 7.038 1.00 85.00 111 VAL A N 1
ATOM 863 C CA . VAL A 1 111 ? -9.886 -2.262 7.332 1.00 85.00 111 VAL A CA 1
ATOM 864 C C . VAL A 1 111 ? -10.360 -1.040 8.109 1.00 85.00 111 VAL A C 1
ATOM 866 O O . VAL A 1 111 ? -11.278 -0.338 7.697 1.00 85.00 111 VAL A O 1
ATOM 869 N N . HIS A 1 112 ? -9.689 -0.760 9.218 1.00 87.88 112 HIS A N 1
ATOM 870 C CA . HIS A 1 112 ? -9.830 0.464 9.990 1.00 87.88 112 HIS A CA 1
ATOM 871 C C . HIS A 1 112 ? -8.649 1.385 9.708 1.00 87.88 112 HIS A C 1
ATOM 873 O O . HIS A 1 112 ? -7.490 0.983 9.813 1.00 87.88 112 HIS A O 1
ATOM 879 N N . PHE A 1 113 ? -8.921 2.647 9.391 1.00 89.94 113 PHE A N 1
ATOM 880 C CA . PHE A 1 113 ? -7.870 3.642 9.239 1.00 89.94 113 PHE A CA 1
ATOM 881 C C . PHE A 1 113 ? -7.564 4.315 10.575 1.00 89.94 113 PHE A C 1
ATOM 883 O O . PHE A 1 113 ? -8.454 4.566 11.385 1.00 89.94 113 PHE A O 1
ATOM 890 N N . THR A 1 114 ? -6.303 4.664 10.813 1.00 89.56 114 THR A N 1
ATOM 891 C CA . THR A 1 114 ? -5.944 5.497 11.977 1.00 89.56 114 THR A CA 1
ATOM 892 C C . THR A 1 114 ? -6.455 6.937 11.842 1.00 89.56 114 THR A C 1
ATOM 894 O O . THR A 1 114 ? -6.684 7.619 12.840 1.00 89.56 114 THR A O 1
ATOM 897 N N . ASP A 1 115 ? -6.691 7.391 10.610 1.00 88.19 115 ASP A N 1
ATOM 898 C CA . ASP A 1 115 ? -7.268 8.695 10.292 1.00 88.19 115 ASP A CA 1
ATOM 899 C C . ASP A 1 115 ? -8.806 8.655 10.382 1.00 88.19 115 ASP A C 1
ATOM 901 O O . ASP A 1 115 ? -9.485 7.967 9.612 1.00 88.19 115 ASP A O 1
ATOM 905 N N . LYS A 1 116 ? -9.376 9.440 11.307 1.00 87.81 116 LYS A N 1
ATOM 906 C CA . LYS A 1 116 ? -10.830 9.515 11.526 1.00 87.81 116 LYS A CA 1
ATOM 907 C C . LYS A 1 116 ? -11.590 10.007 10.295 1.00 87.81 116 LYS A C 1
ATOM 909 O O . LYS A 1 116 ? -12.690 9.520 10.045 1.00 87.81 116 LYS A O 1
ATOM 914 N N . ALA A 1 117 ? -11.024 10.938 9.526 1.00 86.94 117 ALA A N 1
ATOM 915 C CA . ALA A 1 117 ? -11.688 11.479 8.341 1.00 86.94 117 ALA A CA 1
ATOM 916 C C . ALA A 1 117 ? -11.830 10.412 7.245 1.00 86.94 117 ALA A C 1
ATOM 918 O O . ALA A 1 117 ? -12.829 10.383 6.521 1.00 86.94 117 ALA A O 1
ATOM 919 N N . MET A 1 118 ? -10.860 9.494 7.157 1.00 86.69 118 MET A N 1
ATOM 920 C CA . MET A 1 118 ? -10.933 8.361 6.235 1.00 86.69 118 MET A CA 1
ATOM 921 C C . MET A 1 118 ? -12.009 7.362 6.656 1.00 86.69 118 MET A C 1
ATOM 923 O O . MET A 1 118 ? -12.790 6.944 5.810 1.00 86.69 118 MET A O 1
ATOM 927 N N . ASN A 1 119 ? -12.110 7.040 7.950 1.00 86.62 119 ASN A N 1
ATOM 928 C CA . ASN A 1 119 ? -13.174 6.161 8.452 1.00 86.62 119 ASN A CA 1
ATOM 929 C C . ASN A 1 119 ? -14.567 6.755 8.228 1.00 86.62 119 ASN A C 1
ATOM 931 O O . ASN A 1 119 ? -15.472 6.046 7.807 1.00 86.62 119 ASN A O 1
ATOM 935 N N . GLN A 1 120 ? -14.739 8.059 8.459 1.00 87.62 120 GLN A N 1
ATOM 936 C CA . GLN A 1 120 ? -16.006 8.744 8.180 1.00 87.62 120 GLN A CA 1
ATOM 937 C C . GLN A 1 120 ? -16.362 8.689 6.693 1.00 87.62 120 GLN A C 1
ATOM 939 O O . GLN A 1 120 ? -17.503 8.421 6.337 1.00 87.62 120 GLN A O 1
ATOM 944 N N . SER A 1 121 ? -15.373 8.907 5.826 1.00 84.69 121 SER A N 1
ATOM 945 C CA . SER A 1 121 ? -15.560 8.837 4.376 1.00 84.69 121 SER A CA 1
ATOM 946 C C . SER A 1 121 ? -15.862 7.417 3.890 1.00 84.69 121 SER A C 1
ATOM 948 O O . SER A 1 121 ? -16.606 7.265 2.929 1.00 84.69 121 SER A O 1
ATOM 950 N N . LEU A 1 122 ? -15.298 6.393 4.541 1.00 84.25 122 LEU A N 1
ATOM 951 C CA . LEU A 1 122 ? -15.596 4.989 4.263 1.00 84.25 122 LEU A CA 1
ATOM 952 C C . LEU A 1 122 ? -17.013 4.618 4.716 1.00 84.25 122 LEU A C 1
ATOM 954 O O . LEU A 1 122 ? -17.731 3.978 3.965 1.00 84.25 122 LEU A O 1
ATOM 958 N N . ALA A 1 123 ? -17.433 5.059 5.904 1.00 83.25 123 ALA A N 1
ATOM 959 C CA . ALA A 1 123 ? -18.773 4.800 6.435 1.00 83.25 123 ALA A CA 1
ATOM 960 C C . ALA A 1 123 ? -19.893 5.531 5.670 1.00 83.25 123 ALA A C 1
ATOM 962 O O . ALA A 1 123 ? -21.056 5.158 5.776 1.00 83.25 123 ALA A O 1
ATOM 963 N N . ALA A 1 124 ? -19.553 6.591 4.935 1.00 82.06 124 ALA A N 1
ATOM 964 C CA . ALA A 1 124 ? -20.486 7.347 4.103 1.00 82.06 124 ALA A CA 1
ATOM 965 C C . ALA A 1 124 ? -20.668 6.767 2.683 1.00 82.06 124 ALA A C 1
ATOM 967 O O . ALA A 1 124 ? -21.383 7.373 1.883 1.00 82.06 124 ALA A O 1
ATOM 968 N N . ARG A 1 125 ? -19.990 5.662 2.346 1.00 74.00 125 ARG A N 1
ATOM 969 C CA . ARG A 1 125 ? -20.066 4.971 1.048 1.00 74.00 125 ARG A CA 1
ATOM 970 C C . ARG A 1 125 ? -20.914 3.714 1.166 1.00 74.00 125 ARG A C 1
ATOM 972 O O . ARG A 1 125 ? -21.654 3.461 0.193 1.00 74.00 125 ARG A O 1
#

Foldseek 3Di:
DPVVVVVVVVVVVPDVVLVVVLAPQDDPVQWDWDADPPARKIFIAGNPPRDGQWIDRLVDIGGDPSNLYLNSLLRSVVVCCVRVNQEDEDDDDPVSLLSNLVSCLVVVRNHHYPDPVSVVVNVVD

Sequence (125 aa):
DRVKRVLDRFAKQIDPVAASERARDLSAKDLYT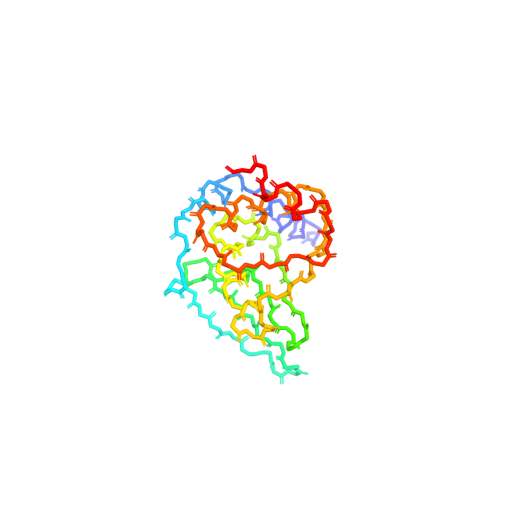RKAKFSQNVHYLDKQTDKTLFVDTGTTISMRRTGITEAGVSVALQLARERFGSTLTINGTAEFKKLVIEAVAKNGLDVHFTDKAMNQSLAAR

Organism: NCBI:txid129137